Protein AF-A0A3C0UX55-F1 (afdb_monomer_lite)

pLDDT: mean 95.74, std 7.46, range [47.75, 98.69]

Foldseek 3Di:
DCPPVVVCVVVLVVQLLVLQQVAAADLGCQVVLVVVQVVLVVVVWDWDACPPRGDIDTDDDDPDDDDDDDDDAARHWDQAADDDPDPSHYPDWDDDPNDITGIGRPPSSSD

Secondary structure (DSSP, 8-state):
--TTTTTTHHHHHHHHHHHHHS--BTT--HHHHHHHHHHHHHTT-EEEEEETTTEEEEE---SS------------BBS----S--TT----EEEETTEEEE-B--SSTT-

Structure (mmCIF, N/CA/C/O backbone):
data_AF-A0A3C0UX55-F1
#
_entry.id   AF-A0A3C0UX55-F1
#
loop_
_atom_site.group_PDB
_atom_site.id
_atom_site.type_symbol
_atom_site.label_atom_id
_atom_site.label_alt_id
_atom_site.label_comp_id
_atom_site.label_asym_id
_atom_site.label_entity_id
_atom_site.label_seq_id
_atom_site.pdbx_PDB_ins_code
_atom_site.Cartn_x
_atom_site.Cartn_y
_atom_site.Cartn_z
_atom_site.occupancy
_atom_site.B_iso_or_equiv
_atom_site.auth_seq_id
_atom_site.auth_comp_id
_atom_site.auth_asym_id
_atom_site.auth_atom_id
_atom_site.pdbx_PDB_model_num
ATOM 1 N N . MET A 1 1 ? -8.642 0.537 -26.548 1.00 47.75 1 MET A N 1
ATOM 2 C CA . MET A 1 1 ? -7.738 1.104 -25.525 1.00 47.75 1 MET A CA 1
ATOM 3 C C . MET A 1 1 ? -7.746 0.155 -24.323 1.00 47.75 1 MET A C 1
ATOM 5 O O . MET A 1 1 ? -8.740 -0.532 -24.167 1.00 47.75 1 MET A O 1
ATOM 9 N N . ALA A 1 2 ? -6.630 0.030 -23.593 1.00 56.69 2 ALA A N 1
ATOM 10 C CA . ALA A 1 2 ? -6.432 -0.772 -22.364 1.00 56.69 2 ALA A CA 1
ATOM 11 C C . ALA A 1 2 ? -6.418 -2.330 -22.392 1.00 56.69 2 ALA A C 1
ATOM 13 O O . ALA A 1 2 ? -6.362 -2.926 -21.326 1.00 56.69 2 ALA A O 1
ATOM 14 N N . LYS A 1 3 ? -6.284 -3.015 -23.544 1.00 63.09 3 LYS A N 1
ATOM 15 C CA . LYS A 1 3 ? -6.291 -4.508 -23.645 1.00 63.09 3 LYS A CA 1
ATOM 16 C C . LYS A 1 3 ? -5.339 -5.296 -22.713 1.00 63.09 3 LYS A C 1
ATOM 18 O O . LYS A 1 3 ? -5.452 -6.516 -22.617 1.00 63.09 3 LYS A O 1
ATOM 23 N N . ASN A 1 4 ? -4.338 -4.650 -22.113 1.00 78.56 4 ASN A N 1
ATOM 24 C CA . ASN A 1 4 ? -3.416 -5.291 -21.170 1.00 78.56 4 ASN A CA 1
ATOM 25 C C . ASN A 1 4 ? -3.775 -5.037 -19.699 1.00 78.56 4 ASN A C 1
ATOM 27 O O . ASN A 1 4 ? -3.423 -5.870 -18.871 1.00 78.56 4 ASN A O 1
ATOM 31 N N . ALA A 1 5 ? -4.477 -3.945 -19.379 1.00 83.12 5 ALA A N 1
ATOM 32 C CA . ALA A 1 5 ? -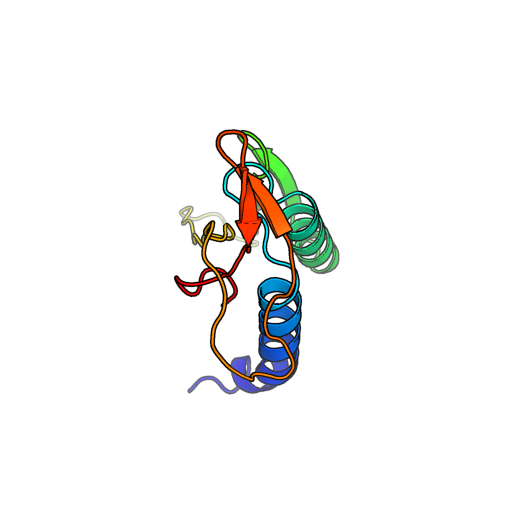4.944 -3.676 -18.019 1.00 83.12 5 ALA A CA 1
ATOM 33 C C . ALA A 1 5 ? -6.027 -4.689 -17.617 1.00 83.12 5 ALA A C 1
ATOM 35 O O . ALA A 1 5 ? -5.949 -5.282 -16.545 1.00 83.12 5 ALA A O 1
ATOM 36 N N . ASP A 1 6 ? -6.932 -5.009 -18.546 1.00 88.69 6 ASP A N 1
ATOM 37 C CA . ASP A 1 6 ? -7.994 -6.009 -18.362 1.00 88.69 6 ASP A CA 1
ATOM 38 C C . ASP A 1 6 ? -7.432 -7.387 -17.950 1.00 88.69 6 ASP A C 1
ATOM 40 O O . ASP A 1 6 ? -8.044 -8.137 -17.196 1.00 88.69 6 ASP A O 1
ATOM 44 N N . LYS A 1 7 ? -6.211 -7.723 -18.394 1.00 92.38 7 LYS A N 1
ATOM 45 C CA . LYS A 1 7 ? -5.557 -9.005 -18.070 1.00 92.38 7 LYS A CA 1
ATOM 46 C C . LYS A 1 7 ? -5.100 -9.105 -16.617 1.00 92.38 7 LYS A C 1
ATOM 48 O O . LYS A 1 7 ? -4.848 -10.211 -16.138 1.00 92.38 7 LYS A O 1
ATOM 53 N N . VAL A 1 8 ? -4.921 -7.972 -15.941 1.00 93.19 8 VAL A N 1
ATOM 54 C CA . VAL A 1 8 ? -4.465 -7.915 -14.546 1.00 93.19 8 VAL A CA 1
ATOM 55 C C . VAL A 1 8 ? -5.547 -7.425 -13.594 1.00 93.19 8 VAL A C 1
ATOM 57 O O . VAL A 1 8 ? -5.339 -7.508 -12.390 1.00 93.19 8 VAL A O 1
ATOM 60 N N . GLU A 1 9 ? -6.708 -7.005 -14.099 1.00 94.69 9 GLU A N 1
ATOM 61 C CA . GLU A 1 9 ? -7.822 -6.464 -13.313 1.00 94.69 9 GLU A CA 1
ATOM 62 C C . GLU A 1 9 ? -8.165 -7.336 -12.100 1.00 94.69 9 GLU A C 1
ATOM 64 O O . GLU A 1 9 ? -8.173 -6.855 -10.972 1.00 94.69 9 GLU A O 1
ATOM 69 N N . GLN A 1 10 ? -8.342 -8.646 -12.295 1.00 96.25 10 GLN A N 1
ATOM 70 C CA . GLN A 1 10 ? -8.673 -9.557 -11.193 1.00 96.25 10 GLN A CA 1
ATOM 71 C C . GLN A 1 10 ? -7.568 -9.641 -10.129 1.00 96.25 10 GLN A C 1
ATOM 73 O O . GLN A 1 10 ? -7.862 -9.798 -8.946 1.00 96.25 10 GLN A O 1
ATOM 78 N N . LYS A 1 11 ? -6.295 -9.500 -10.523 1.00 95.06 11 LYS A N 1
ATOM 79 C CA . LYS A 1 11 ? -5.175 -9.443 -9.571 1.00 95.06 11 LYS A CA 1
ATOM 80 C C . LYS A 1 11 ? -5.178 -8.124 -8.804 1.00 95.06 11 LYS A C 1
ATOM 82 O O . LYS A 1 11 ? -4.996 -8.148 -7.595 1.00 95.06 11 LYS A O 1
ATOM 87 N N . VAL A 1 12 ? -5.439 -7.012 -9.491 1.00 95.69 12 VAL A N 1
ATOM 88 C CA . VAL A 1 12 ? -5.551 -5.683 -8.873 1.00 95.69 12 VAL A CA 1
ATOM 89 C C . VAL A 1 12 ? -6.697 -5.653 -7.864 1.00 95.69 12 VAL A C 1
ATOM 91 O O . VAL A 1 12 ? -6.485 -5.237 -6.732 1.00 95.69 12 VAL A O 1
ATOM 94 N N . ILE A 1 13 ? -7.871 -6.189 -8.213 1.00 96.94 13 ILE A N 1
ATOM 95 C CA . ILE A 1 13 ? -9.009 -6.319 -7.289 1.00 96.94 13 ILE A CA 1
ATOM 96 C C . ILE A 1 13 ? -8.625 -7.163 -6.067 1.00 96.94 13 ILE A C 1
ATOM 98 O O . ILE A 1 13 ? -8.947 -6.794 -4.939 1.00 96.94 13 ILE A O 1
ATOM 102 N N . ALA A 1 14 ? -7.920 -8.280 -6.272 1.00 97.38 14 ALA A N 1
ATOM 103 C CA . ALA A 1 14 ? -7.477 -9.134 -5.175 1.00 97.38 14 ALA A CA 1
ATOM 104 C C . ALA A 1 14 ? -6.488 -8.419 -4.240 1.00 97.38 14 ALA A C 1
ATOM 106 O O . ALA A 1 14 ? -6.654 -8.497 -3.025 1.00 97.38 14 ALA A O 1
ATOM 107 N N . TRP A 1 15 ? -5.501 -7.695 -4.781 1.00 97.56 15 TRP A N 1
ATOM 108 C CA . TRP A 1 15 ? -4.576 -6.886 -3.978 1.00 97.56 15 TRP A CA 1
ATOM 109 C C . TRP A 1 15 ? -5.313 -5.794 -3.214 1.00 97.56 15 TRP A C 1
ATOM 111 O O . TRP A 1 15 ? -5.112 -5.651 -2.013 1.00 97.56 15 TRP A O 1
ATOM 121 N N . ARG A 1 16 ? -6.227 -5.092 -3.886 1.00 98.25 16 ARG A N 1
ATOM 122 C CA . ARG A 1 16 ? -7.034 -4.041 -3.278 1.00 98.25 16 ARG A CA 1
ATOM 123 C C . ARG A 1 16 ? -7.863 -4.570 -2.112 1.00 98.25 16 ARG A C 1
ATOM 125 O O . ARG A 1 16 ? -7.851 -3.975 -1.044 1.00 98.25 16 ARG A O 1
ATOM 132 N N . HIS A 1 17 ? -8.549 -5.705 -2.265 1.00 98.50 17 HIS A N 1
ATOM 133 C CA . HIS A 1 17 ? -9.312 -6.308 -1.163 1.00 98.50 17 HIS A CA 1
ATOM 134 C C . HIS A 1 17 ? -8.415 -6.783 -0.016 1.00 98.50 17 HIS A C 1
ATOM 136 O O . HIS A 1 17 ? -8.776 -6.606 1.144 1.00 98.50 17 HIS A O 1
ATOM 142 N N . ASP A 1 18 ? -7.250 -7.357 -0.321 1.00 98.50 18 ASP A N 1
ATOM 143 C CA . ASP A 1 18 ? -6.298 -7.796 0.699 1.00 98.50 18 ASP A CA 1
ATOM 144 C C . ASP A 1 18 ? -5.743 -6.623 1.524 1.00 98.50 18 ASP A C 1
ATOM 146 O O . ASP A 1 18 ? -5.668 -6.711 2.752 1.00 98.50 18 ASP A O 1
ATOM 150 N N . ILE A 1 19 ? -5.402 -5.511 0.870 1.00 98.62 19 ILE A N 1
ATOM 151 C CA . ILE A 1 19 ? -4.941 -4.286 1.534 1.00 98.62 19 ILE A CA 1
ATOM 152 C C . ILE A 1 19 ? -6.098 -3.649 2.321 1.00 98.62 19 ILE A C 1
ATOM 154 O O . ILE A 1 19 ? -5.932 -3.331 3.496 1.00 98.62 19 ILE A O 1
ATOM 158 N N . HIS A 1 20 ? -7.302 -3.570 1.741 1.00 98.69 20 HIS A N 1
ATOM 159 C CA . HIS A 1 20 ? -8.491 -3.031 2.412 1.00 98.69 20 HIS A CA 1
ATOM 160 C C . HIS A 1 20 ? -8.838 -3.765 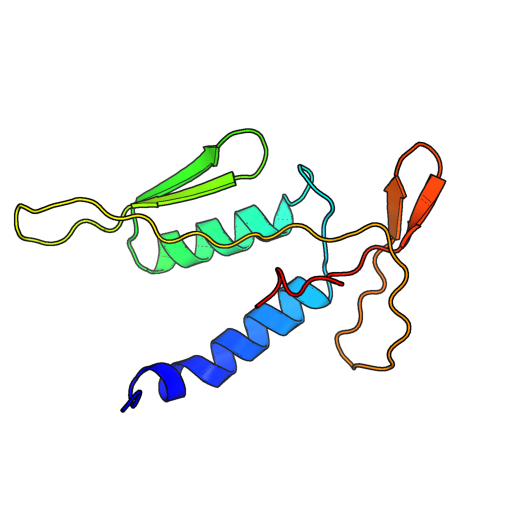3.710 1.00 98.69 20 HIS A C 1
ATOM 162 O O . HIS A 1 20 ? -9.160 -3.134 4.714 1.00 98.69 20 HIS A O 1
ATOM 168 N N . GLN A 1 21 ? -8.766 -5.098 3.687 1.00 98.31 21 GLN A N 1
ATOM 169 C CA . GLN A 1 21 ? -9.131 -5.950 4.817 1.00 98.31 21 GLN A CA 1
ATOM 170 C C . GLN A 1 21 ? -8.080 -5.932 5.939 1.00 98.31 21 GLN A C 1
ATOM 172 O O . GLN A 1 21 ? -8.396 -6.243 7.091 1.00 98.31 21 GLN A O 1
ATOM 177 N N . ASN A 1 22 ? -6.837 -5.564 5.618 1.00 98.50 22 ASN A N 1
ATOM 178 C CA . ASN A 1 22 ? -5.705 -5.547 6.543 1.00 98.50 22 ASN A CA 1
ATOM 179 C C . ASN A 1 22 ? -5.043 -4.155 6.593 1.00 98.50 22 ASN A C 1
ATOM 181 O O . ASN A 1 22 ? -3.847 -4.044 6.307 1.00 98.50 22 ASN A O 1
ATOM 185 N N . PRO A 1 23 ? -5.801 -3.099 6.937 1.00 98.62 23 PRO A N 1
ATOM 186 C CA . PRO A 1 23 ? -5.313 -1.734 6.861 1.00 98.62 23 PRO A CA 1
ATOM 187 C C . PRO A 1 23 ? -4.334 -1.422 7.997 1.00 98.62 23 PRO A C 1
ATOM 189 O O . PRO A 1 23 ? -4.471 -1.909 9.124 1.00 98.62 23 PRO A O 1
ATOM 192 N N . GLU A 1 24 ? -3.381 -0.537 7.723 1.00 98.56 24 GLU A N 1
ATOM 193 C CA . GLU A 1 24 ? -2.355 -0.111 8.674 1.00 98.56 24 GLU A CA 1
ATOM 194 C C . GLU A 1 24 ? -2.275 1.419 8.734 1.00 98.56 24 GLU A C 1
ATOM 196 O O . GLU A 1 24 ? -2.405 2.103 7.725 1.00 98.56 24 GLU A O 1
ATOM 201 N N . LEU A 1 25 ? -2.080 1.979 9.930 1.00 98.31 25 LEU A N 1
ATOM 202 C CA . LEU A 1 25 ? -1.986 3.433 10.104 1.00 98.31 25 LEU A CA 1
ATOM 203 C C . LEU A 1 25 ? -0.682 4.003 9.531 1.00 98.31 25 LEU A C 1
ATOM 205 O O . LEU A 1 25 ? 0.329 3.305 9.462 1.00 98.31 25 LEU A O 1
ATOM 209 N N . GLY A 1 26 ? -0.696 5.314 9.276 1.00 97.25 26 GLY A N 1
ATOM 210 C CA . GLY A 1 26 ? 0.473 6.111 8.902 1.00 97.25 26 GLY A CA 1
ATOM 211 C C . GLY A 1 26 ? 1.743 5.789 9.705 1.00 97.25 26 GLY A C 1
ATOM 212 O O . GLY A 1 26 ? 1.728 5.837 10.942 1.00 97.25 26 GLY A O 1
ATOM 213 N N . ASN A 1 27 ? 2.850 5.515 9.007 1.00 96.25 27 ASN A N 1
ATOM 214 C CA . ASN A 1 27 ? 4.153 5.082 9.545 1.00 96.25 27 ASN A CA 1
ATOM 215 C C . ASN A 1 27 ? 4.138 3.733 10.293 1.00 96.25 27 ASN A C 1
ATOM 217 O O . ASN A 1 27 ? 5.030 3.459 11.102 1.00 96.25 27 ASN A O 1
ATOM 221 N N . ARG A 1 28 ? 3.118 2.902 10.078 1.00 97.62 28 ARG A N 1
ATOM 222 C CA . ARG A 1 28 ? 2.956 1.570 10.687 1.00 97.62 28 ARG A CA 1
ATOM 223 C C . ARG A 1 28 ? 2.542 0.504 9.667 1.00 97.62 28 ARG A C 1
ATOM 225 O O . ARG A 1 28 ? 2.153 -0.586 10.064 1.00 97.62 28 ARG A O 1
ATOM 232 N N . GLU A 1 29 ? 2.651 0.814 8.380 1.00 98.00 29 GLU A N 1
ATOM 233 C CA . GLU A 1 29 ? 2.285 0.018 7.205 1.00 98.00 29 GLU A CA 1
ATOM 234 C C . GLU A 1 29 ? 3.316 -1.079 6.889 1.00 98.00 29 GLU A C 1
ATOM 236 O O . GLU A 1 29 ? 3.823 -1.183 5.773 1.00 98.00 29 GLU A O 1
ATOM 241 N N . VAL A 1 30 ? 3.706 -1.867 7.894 1.00 98.25 30 VAL A N 1
ATOM 242 C CA . VAL A 1 30 ? 4.794 -2.850 7.771 1.00 98.25 30 VAL A CA 1
ATOM 243 C C . VAL A 1 30 ? 4.410 -3.970 6.807 1.00 98.25 30 VAL A C 1
ATOM 245 O O . VAL A 1 30 ? 5.164 -4.269 5.880 1.00 98.25 30 VAL A O 1
ATOM 248 N N . ARG A 1 31 ? 3.223 -4.560 6.981 1.00 98.44 31 ARG A N 1
ATOM 249 C CA . ARG A 1 31 ? 2.726 -5.648 6.129 1.00 98.44 31 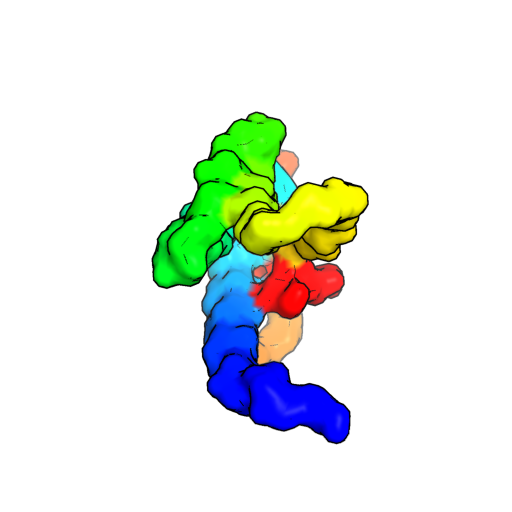ARG A CA 1
ATOM 250 C C . ARG A 1 31 ? 2.52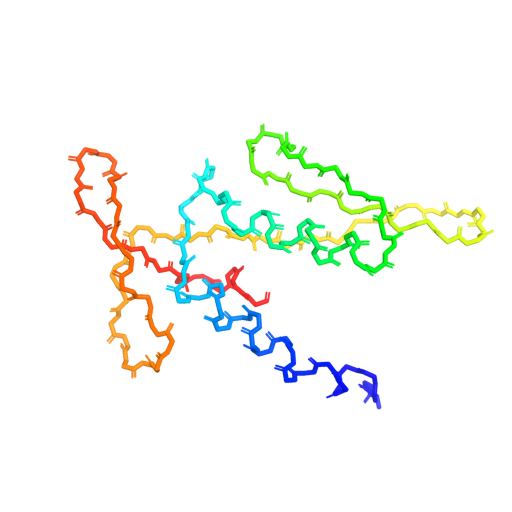3 -5.162 4.696 1.00 98.44 31 ARG A C 1
ATOM 252 O O . ARG A 1 31 ? 2.895 -5.854 3.748 1.00 98.44 31 ARG A O 1
ATOM 259 N N . THR A 1 32 ? 1.941 -3.979 4.539 1.00 98.50 32 THR A N 1
ATOM 260 C CA . THR A 1 32 ? 1.628 -3.387 3.235 1.00 98.50 32 THR A CA 1
ATOM 261 C C . THR A 1 32 ? 2.909 -3.037 2.480 1.00 98.50 32 THR A C 1
ATOM 263 O O . THR A 1 32 ? 3.060 -3.416 1.316 1.00 98.50 32 THR A O 1
ATOM 266 N N . ALA A 1 33 ? 3.892 -2.432 3.153 1.00 98.56 33 ALA A N 1
ATOM 267 C CA . ALA A 1 33 ? 5.205 -2.163 2.575 1.00 98.56 33 ALA A CA 1
ATOM 268 C C . ALA A 1 33 ? 5.928 -3.448 2.140 1.00 98.56 33 ALA A C 1
ATOM 270 O O . ALA A 1 33 ? 6.496 -3.499 1.047 1.00 98.56 33 ALA A O 1
ATOM 271 N N . GLU A 1 34 ? 5.892 -4.505 2.958 1.00 98.50 34 GLU A N 1
ATOM 272 C CA . GLU A 1 34 ? 6.483 -5.804 2.614 1.00 98.50 34 GLU A CA 1
ATOM 273 C C . GLU A 1 34 ? 5.806 -6.449 1.399 1.00 98.50 34 GLU A C 1
ATOM 275 O O . GLU A 1 34 ? 6.495 -6.950 0.504 1.00 98.50 34 GLU A O 1
ATOM 280 N N . LEU A 1 35 ? 4.471 -6.402 1.329 1.00 98.31 35 LEU A N 1
ATOM 281 C CA . LEU A 1 35 ? 3.700 -6.919 0.198 1.00 98.31 35 LEU A CA 1
ATOM 282 C C . LEU A 1 35 ? 4.081 -6.206 -1.106 1.00 98.31 35 LEU A C 1
ATOM 284 O O . LEU A 1 35 ? 4.385 -6.870 -2.103 1.00 98.31 35 LEU A O 1
ATOM 288 N N . ILE A 1 36 ? 4.127 -4.870 -1.086 1.00 98.25 36 ILE A N 1
ATOM 289 C CA . ILE A 1 36 ? 4.502 -4.046 -2.244 1.00 98.25 36 ILE A CA 1
ATOM 290 C C . ILE A 1 36 ? 5.945 -4.341 -2.660 1.00 98.25 36 ILE A C 1
ATOM 292 O O . ILE A 1 36 ? 6.209 -4.616 -3.833 1.00 98.25 36 ILE A O 1
ATOM 296 N N . ALA A 1 37 ? 6.884 -4.337 -1.709 1.00 98.56 37 ALA A N 1
ATOM 297 C CA . ALA A 1 37 ? 8.295 -4.579 -1.987 1.00 98.56 37 ALA A CA 1
ATOM 298 C C . ALA A 1 37 ? 8.524 -5.959 -2.613 1.00 98.56 37 ALA A C 1
ATOM 300 O O . ALA A 1 37 ? 9.198 -6.068 -3.640 1.00 98.56 37 ALA A O 1
ATOM 301 N N . LYS A 1 38 ? 7.908 -7.003 -2.046 1.00 98.44 38 LYS A N 1
ATOM 302 C CA . LYS A 1 38 ? 7.992 -8.371 -2.565 1.00 98.44 38 LYS A CA 1
ATOM 303 C C . LYS A 1 38 ? 7.409 -8.476 -3.972 1.00 98.44 38 LYS A C 1
ATOM 305 O O . LYS A 1 38 ? 7.992 -9.145 -4.826 1.00 98.44 38 LYS A O 1
ATOM 310 N N . HIS A 1 39 ? 6.275 -7.822 -4.230 1.00 97.56 39 HIS A N 1
ATOM 311 C CA . HIS A 1 39 ? 5.674 -7.847 -5.558 1.00 97.56 39 HIS A CA 1
ATOM 312 C C . HIS A 1 39 ? 6.568 -7.154 -6.594 1.00 97.56 39 HIS A C 1
ATOM 314 O O . HIS A 1 39 ? 6.874 -7.758 -7.621 1.00 97.56 39 HIS A O 1
ATOM 320 N N . LEU A 1 40 ? 7.069 -5.950 -6.307 1.00 98.25 40 LEU A N 1
ATOM 321 C CA . LEU A 1 40 ? 7.982 -5.232 -7.203 1.00 98.25 40 LEU A CA 1
ATOM 322 C C . LEU A 1 40 ? 9.267 -6.034 -7.477 1.00 98.25 40 LEU A C 1
ATOM 324 O O . LEU A 1 40 ? 9.664 -6.180 -8.633 1.00 98.25 40 LEU A O 1
ATOM 328 N N . GLN A 1 41 ? 9.868 -6.636 -6.447 1.00 98.38 41 GLN A N 1
ATOM 329 C CA . GLN A 1 41 ? 11.031 -7.520 -6.607 1.00 98.38 41 GLN A CA 1
ATOM 330 C C . GLN A 1 41 ? 10.725 -8.723 -7.508 1.00 98.38 41 GLN A C 1
ATOM 332 O O . GLN A 1 41 ? 11.551 -9.088 -8.343 1.00 98.38 41 GLN A O 1
ATOM 337 N N . SER A 1 42 ? 9.529 -9.316 -7.400 1.00 97.75 42 SER A N 1
ATOM 338 C CA . SER A 1 42 ? 9.114 -10.439 -8.257 1.00 97.75 42 SER A CA 1
ATOM 339 C C . SER A 1 42 ? 9.004 -10.074 -9.743 1.00 97.75 42 SER A C 1
ATOM 341 O O . SER A 1 42 ? 9.072 -10.954 -10.597 1.00 97.75 42 SER A O 1
ATOM 343 N N . LEU A 1 43 ? 8.875 -8.781 -10.054 1.00 96.44 43 LEU A N 1
ATOM 344 C CA . LEU A 1 43 ? 8.875 -8.247 -11.416 1.00 96.44 43 LEU A CA 1
ATOM 345 C C . LEU A 1 43 ? 10.289 -7.901 -11.919 1.00 96.44 43 LEU A C 1
ATOM 347 O O . LEU A 1 43 ? 10.428 -7.409 -13.036 1.00 96.44 43 LEU A O 1
ATOM 351 N N . GLY A 1 44 ? 11.332 -8.134 -11.113 1.00 97.25 44 GLY A N 1
ATOM 352 C CA . GLY A 1 44 ? 12.718 -7.789 -11.442 1.00 97.25 44 GLY A CA 1
ATOM 353 C C . GLY A 1 44 ? 13.059 -6.307 -11.253 1.00 97.25 44 GLY A C 1
ATOM 354 O O . GLY A 1 44 ? 14.062 -5.842 -11.787 1.00 97.25 44 GLY A O 1
ATOM 355 N N . ILE A 1 45 ? 12.233 -5.556 -10.518 1.00 98.19 45 ILE A N 1
ATOM 356 C CA . ILE A 1 45 ? 12.456 -4.132 -10.237 1.00 98.19 45 ILE A CA 1
ATOM 357 C C . ILE A 1 45 ? 13.456 -3.986 -9.079 1.00 98.19 45 ILE A C 1
ATOM 359 O O . ILE A 1 45 ? 13.380 -4.717 -8.090 1.00 98.19 45 ILE A O 1
ATOM 363 N N . GLU A 1 46 ? 14.378 -3.021 -9.172 1.00 98.06 46 GLU A N 1
ATOM 364 C CA . GLU A 1 46 ? 15.224 -2.633 -8.037 1.00 98.06 46 GLU A CA 1
ATOM 365 C C . GLU A 1 46 ? 14.354 -1.940 -6.982 1.00 98.06 46 GLU A C 1
ATOM 367 O O . GLU A 1 46 ? 13.687 -0.948 -7.277 1.00 98.06 46 GLU A O 1
ATOM 372 N N . VAL A 1 47 ? 14.356 -2.443 -5.746 1.00 98.62 47 VAL A N 1
ATOM 373 C CA . VAL A 1 47 ? 13.492 -1.932 -4.674 1.00 98.62 47 VAL A CA 1
ATOM 374 C C . VAL A 1 47 ? 14.315 -1.444 -3.492 1.00 98.62 47 VAL A C 1
ATOM 376 O O . VAL A 1 47 ? 15.157 -2.169 -2.962 1.00 98.62 47 VAL A O 1
ATOM 379 N N . LYS A 1 48 ? 14.003 -0.233 -3.028 1.00 98.50 48 LYS A N 1
ATOM 380 C CA . LYS A 1 48 ? 14.477 0.330 -1.762 1.00 98.50 48 LYS A CA 1
ATOM 381 C C . LYS A 1 48 ? 13.321 0.367 -0.770 1.00 98.50 48 LYS A C 1
ATOM 383 O O . LYS A 1 48 ? 12.295 0.989 -1.031 1.00 98.50 48 LYS A O 1
ATOM 388 N N . THR A 1 49 ? 13.492 -0.298 0.365 1.00 98.31 49 THR A N 1
ATOM 389 C CA . THR A 1 49 ? 12.526 -0.327 1.475 1.00 98.31 49 THR A CA 1
ATOM 390 C C . THR A 1 49 ? 12.981 0.577 2.614 1.00 98.31 49 THR A C 1
ATOM 392 O O . THR A 1 49 ? 14.158 0.937 2.672 1.00 98.31 49 THR A O 1
ATOM 395 N N . LYS A 1 50 ? 12.091 0.851 3.575 1.00 97.25 50 LYS A N 1
ATOM 396 C CA . LYS A 1 50 ? 12.387 1.675 4.762 1.00 97.25 50 LYS A CA 1
ATOM 397 C C . LYS A 1 50 ? 12.821 3.098 4.391 1.00 97.25 50 LYS A C 1
ATOM 399 O O . LYS A 1 50 ? 13.669 3.697 5.048 1.00 97.25 50 LYS A O 1
ATOM 404 N N . VAL A 1 51 ? 12.255 3.641 3.314 1.00 97.50 51 VAL A N 1
ATOM 405 C CA . VAL A 1 51 ? 12.419 5.057 2.976 1.00 97.50 51 VAL A CA 1
ATOM 406 C C . VAL A 1 51 ? 11.528 5.859 3.924 1.00 97.50 51 VAL A C 1
ATOM 408 O O . VAL A 1 51 ? 10.309 5.701 3.922 1.00 97.50 51 VAL A O 1
ATOM 411 N N . GLY A 1 52 ? 12.138 6.676 4.783 1.00 95.00 52 GLY A N 1
ATOM 412 C CA . GLY A 1 52 ? 11.444 7.235 5.944 1.00 95.00 52 GLY A CA 1
ATOM 413 C C . GLY A 1 52 ? 11.250 6.156 7.009 1.00 95.00 52 GLY A C 1
ATOM 414 O O . GLY A 1 52 ? 12.205 5.807 7.697 1.00 95.00 52 GLY A O 1
ATOM 415 N N . VAL A 1 53 ? 10.032 5.620 7.132 1.00 96.50 53 VAL A N 1
ATOM 416 C CA . VAL A 1 53 ? 9.711 4.525 8.069 1.00 96.50 53 VAL A CA 1
ATOM 417 C C . VAL A 1 53 ? 9.340 3.259 7.298 1.00 96.50 53 VAL A C 1
ATOM 419 O O . VAL A 1 53 ? 10.059 2.263 7.345 1.00 96.50 53 VAL A O 1
ATOM 422 N N . THR A 1 54 ? 8.259 3.322 6.526 1.00 98.25 54 THR A N 1
ATOM 423 C CA . THR A 1 54 ? 7.668 2.186 5.799 1.00 98.25 54 THR A CA 1
ATOM 424 C C . THR A 1 54 ? 7.708 2.361 4.282 1.00 98.25 54 THR A C 1
ATOM 426 O O . THR A 1 54 ? 7.397 1.425 3.556 1.00 98.25 54 THR A O 1
ATOM 429 N N . GLY A 1 55 ? 8.140 3.519 3.773 1.00 98.31 55 GLY A N 1
ATOM 430 C CA . GLY A 1 55 ? 8.110 3.828 2.345 1.00 98.31 55 GLY A CA 1
ATOM 431 C C . GLY A 1 55 ? 8.895 2.838 1.478 1.00 98.31 55 GLY A C 1
ATOM 432 O O . GLY A 1 55 ? 9.980 2.368 1.849 1.00 98.31 55 GLY A O 1
ATOM 433 N N . VAL A 1 56 ? 8.346 2.567 0.291 1.00 98.62 56 VAL A N 1
ATOM 434 C CA . VAL A 1 56 ? 8.922 1.693 -0.737 1.00 98.62 56 VAL A CA 1
ATOM 435 C C . VAL A 1 56 ? 9.137 2.493 -2.018 1.00 98.62 56 VAL A C 1
ATOM 437 O O . VAL A 1 56 ? 8.231 3.169 -2.497 1.00 98.62 56 VAL A O 1
ATOM 440 N N . VAL A 1 57 ? 10.337 2.404 -2.591 1.00 98.62 57 VAL A N 1
ATOM 441 C CA . VAL A 1 57 ? 10.679 3.020 -3.879 1.00 98.62 57 VAL A CA 1
ATOM 442 C C . VAL A 1 57 ? 11.148 1.932 -4.838 1.00 98.62 57 VAL A C 1
ATOM 444 O O . VAL A 1 57 ? 12.165 1.286 -4.589 1.00 98.62 57 VAL A O 1
ATOM 447 N N . GLY A 1 58 ? 10.410 1.739 -5.932 1.00 98.38 58 GLY A N 1
ATOM 448 C CA . GLY A 1 58 ? 10.804 0.885 -7.053 1.00 98.38 58 GLY A CA 1
ATOM 449 C C . GLY A 1 58 ? 11.467 1.698 -8.165 1.00 98.38 58 GLY A C 1
ATOM 450 O O . GLY A 1 58 ? 10.947 2.737 -8.566 1.00 98.38 58 GLY A O 1
ATOM 451 N N . ILE A 1 59 ? 12.604 1.228 -8.674 1.00 98.00 59 ILE A N 1
ATOM 452 C CA . ILE A 1 59 ? 13.351 1.864 -9.762 1.00 98.00 59 ILE A CA 1
ATOM 453 C C . ILE A 1 59 ? 13.287 0.951 -10.986 1.00 98.00 59 ILE A C 1
ATOM 455 O O . ILE A 1 59 ? 13.922 -0.102 -11.036 1.00 98.00 59 ILE A O 1
ATOM 459 N N . LEU A 1 60 ? 12.515 1.370 -11.990 1.00 96.88 60 LEU A N 1
ATOM 460 C CA . LEU A 1 60 ? 12.446 0.711 -13.291 1.00 96.88 60 LEU A CA 1
ATOM 461 C C . LEU A 1 60 ? 13.315 1.479 -14.291 1.00 96.88 60 LEU A C 1
ATOM 463 O O . LEU A 1 60 ? 12.974 2.590 -14.698 1.00 96.88 60 LEU A O 1
ATOM 467 N N . LYS A 1 61 ? 14.444 0.888 -14.687 1.00 95.38 61 LYS A N 1
ATOM 468 C CA . LYS A 1 61 ? 15.365 1.478 -15.663 1.00 95.38 61 LYS A CA 1
ATOM 469 C C . LYS A 1 61 ? 15.104 0.894 -17.049 1.00 95.38 61 LYS A C 1
ATOM 471 O O . LYS A 1 61 ? 15.173 -0.316 -17.226 1.00 95.38 61 LYS A O 1
ATOM 476 N N . GLY A 1 62 ? 14.810 1.757 -18.019 1.00 94.12 62 GLY A N 1
ATOM 477 C CA . GLY A 1 62 ? 14.722 1.363 -19.426 1.00 94.12 62 GLY A CA 1
ATOM 478 C C . GLY A 1 62 ? 16.099 1.223 -20.084 1.00 94.12 62 GLY A C 1
ATOM 479 O O . GLY A 1 62 ? 17.108 1.692 -19.558 1.00 94.12 62 GLY A O 1
ATOM 480 N N . ASP A 1 63 ? 16.127 0.638 -21.281 1.00 95.69 63 ASP A N 1
ATOM 481 C CA . ASP A 1 63 ? 17.375 0.324 -22.001 1.00 95.69 63 ASP A CA 1
ATOM 482 C C . ASP A 1 63 ? 18.063 1.542 -22.637 1.00 95.69 63 ASP A C 1
ATOM 484 O O . ASP A 1 63 ? 19.193 1.455 -23.118 1.00 95.69 63 ASP A O 1
ATOM 488 N N . LYS A 1 64 ? 17.378 2.689 -22.686 1.00 96.69 64 LYS A N 1
ATOM 489 C CA . LYS A 1 64 ? 17.867 3.914 -23.326 1.00 96.69 64 LYS A CA 1
ATOM 490 C C . LYS A 1 64 ? 18.044 5.020 -22.297 1.00 96.69 64 LYS A C 1
ATOM 492 O O . LYS A 1 64 ? 17.241 5.157 -21.377 1.00 96.69 64 LYS A O 1
ATOM 497 N N . ALA A 1 65 ? 19.071 5.843 -22.496 1.00 96.31 65 ALA A N 1
ATOM 498 C CA . ALA A 1 65 ? 19.226 7.077 -21.738 1.00 96.31 65 ALA A CA 1
ATOM 499 C C . ALA A 1 65 ? 18.029 8.011 -21.990 1.00 96.31 65 ALA A C 1
ATOM 501 O O . ALA A 1 65 ? 17.520 8.093 -23.110 1.00 96.31 65 ALA A O 1
ATOM 502 N N . GLY A 1 66 ? 17.587 8.714 -20.951 1.00 95.94 66 GLY A N 1
ATOM 503 C CA . GLY A 1 66 ? 16.415 9.575 -21.026 1.00 95.94 66 GLY A CA 1
ATOM 504 C C . GLY A 1 66 ? 16.074 10.231 -19.688 1.00 95.94 66 GLY A C 1
ATOM 505 O O . GLY A 1 66 ? 16.789 10.031 -18.702 1.00 95.94 66 GLY A O 1
ATOM 506 N N . PRO A 1 67 ? 15.000 11.036 -19.657 1.00 96.88 67 PRO A N 1
ATOM 507 C CA . PRO A 1 67 ? 14.537 11.699 -18.445 1.00 96.88 67 PRO A CA 1
ATOM 508 C C . PRO A 1 67 ? 14.001 10.699 -17.410 1.00 96.88 67 PRO A C 1
ATOM 510 O O . PRO A 1 67 ? 13.585 9.591 -17.747 1.00 96.88 67 PRO A O 1
ATOM 513 N N . VAL A 1 68 ? 13.972 11.126 -16.147 1.00 97.31 68 VAL A N 1
ATOM 514 C CA . VAL A 1 68 ? 13.404 10.368 -15.022 1.00 97.31 68 VAL A CA 1
ATOM 515 C C . VAL A 1 68 ? 12.063 10.986 -14.629 1.00 97.31 68 VAL A C 1
ATOM 517 O O . VAL A 1 68 ? 11.966 12.203 -14.481 1.00 97.31 68 VAL A O 1
ATOM 520 N N . ILE A 1 69 ? 11.043 10.147 -14.440 1.00 97.75 69 ILE A N 1
ATOM 521 C CA . ILE A 1 69 ? 9.728 10.533 -13.909 1.00 97.75 69 ILE A CA 1
ATOM 522 C C . ILE A 1 69 ? 9.392 9.686 -12.678 1.00 97.75 69 ILE A C 1
ATOM 524 O O . ILE A 1 69 ? 9.929 8.590 -12.519 1.00 97.75 69 ILE A O 1
ATOM 528 N N . ALA A 1 70 ? 8.490 10.179 -11.829 1.00 97.69 70 ALA A N 1
ATOM 529 C CA . ALA A 1 70 ? 7.997 9.454 -10.663 1.00 97.69 70 ALA A CA 1
ATOM 530 C C . ALA A 1 70 ? 6.479 9.265 -10.743 1.00 97.69 70 ALA A C 1
ATOM 532 O O . ALA A 1 70 ? 5.748 10.192 -11.090 1.00 97.69 70 ALA A O 1
ATOM 533 N N . LEU A 1 71 ? 6.024 8.064 -10.388 1.00 97.75 71 LEU A N 1
ATOM 534 C CA . LEU A 1 71 ? 4.625 7.752 -10.110 1.00 97.75 71 LEU A CA 1
ATOM 535 C C . LEU A 1 71 ? 4.499 7.518 -8.606 1.00 97.75 71 LEU A C 1
ATOM 537 O O . LEU A 1 71 ? 5.376 6.892 -8.009 1.00 97.75 71 LEU A O 1
ATOM 541 N N . ARG A 1 72 ? 3.437 8.042 -7.994 1.00 98.06 72 ARG A N 1
ATOM 542 C CA . ARG A 1 72 ? 3.254 8.030 -6.541 1.00 98.06 72 ARG A CA 1
ATOM 543 C C . ARG A 1 72 ? 1.867 7.510 -6.196 1.00 98.06 72 ARG A C 1
ATOM 545 O O . ARG A 1 72 ? 0.890 7.960 -6.785 1.00 98.06 72 ARG A O 1
ATOM 552 N N . ALA A 1 73 ? 1.826 6.602 -5.230 1.00 97.81 73 ALA A N 1
ATOM 553 C CA . ALA A 1 73 ? 0.624 6.104 -4.583 1.00 97.81 73 ALA A CA 1
ATOM 554 C C . ALA A 1 73 ? 0.854 6.083 -3.066 1.00 97.81 73 ALA A C 1
ATOM 556 O O . ALA A 1 73 ? 1.991 5.953 -2.601 1.00 97.81 73 ALA A O 1
ATOM 557 N N . ASP A 1 74 ? -0.226 6.250 -2.324 1.00 97.81 74 ASP A N 1
ATOM 558 C CA . ASP A 1 74 ? -0.278 6.317 -0.867 1.00 97.81 74 ASP A CA 1
ATOM 559 C C . ASP A 1 74 ? -0.780 4.952 -0.393 1.00 97.81 74 ASP A C 1
ATOM 561 O O . ASP A 1 74 ? -1.493 4.292 -1.141 1.00 97.81 74 ASP A O 1
ATOM 565 N N . MET A 1 75 ? -0.407 4.506 0.807 1.00 97.56 75 MET A N 1
ATOM 566 C CA . MET A 1 75 ? -0.752 3.152 1.277 1.00 97.56 75 MET A CA 1
ATOM 567 C C . MET A 1 75 ? -1.242 3.103 2.726 1.00 97.56 75 MET A C 1
ATOM 569 O O . MET A 1 75 ? -1.464 2.022 3.259 1.00 97.56 75 MET A O 1
ATOM 573 N N . ASP A 1 76 ? -1.379 4.251 3.387 1.00 98.12 76 ASP A N 1
ATOM 574 C CA . ASP A 1 76 ? -1.811 4.334 4.777 1.00 98.12 76 ASP A CA 1
ATOM 575 C C . ASP A 1 76 ? -3.338 4.344 4.912 1.00 98.12 76 ASP A C 1
ATOM 577 O O . ASP A 1 76 ? -4.086 4.779 4.033 1.00 98.12 76 ASP A O 1
ATOM 581 N N . ALA A 1 77 ? -3.805 3.858 6.054 1.00 98.56 77 ALA A N 1
ATOM 582 C CA . ALA A 1 77 ? -5.199 3.866 6.457 1.00 98.56 77 ALA A CA 1
ATOM 583 C C . ALA A 1 77 ? -5.462 4.872 7.587 1.00 98.56 77 ALA A C 1
ATOM 585 O O . ALA A 1 77 ? -4.554 5.484 8.153 1.00 98.56 77 ALA A O 1
ATOM 586 N N . LEU A 1 78 ? -6.738 5.017 7.953 1.00 98.38 78 LEU A N 1
ATOM 587 C CA . LEU A 1 78 ? -7.199 5.983 8.948 1.00 98.38 78 LEU A CA 1
ATOM 588 C C . LEU A 1 78 ? -7.776 5.305 10.202 1.00 98.38 78 LEU A C 1
ATOM 590 O O . LEU A 1 78 ? -8.314 4.198 10.112 1.00 98.38 78 LEU A O 1
ATOM 594 N N . PRO A 1 79 ? -7.712 5.971 11.375 1.00 97.94 79 PRO A N 1
ATOM 595 C CA . PRO A 1 79 ? -8.248 5.470 12.642 1.00 97.94 79 PRO A CA 1
ATOM 596 C C . PRO A 1 79 ? -9.777 5.653 12.708 1.00 97.94 79 PRO A C 1
ATOM 598 O O . PRO A 1 79 ? -10.299 6.428 13.512 1.00 97.94 79 PRO A O 1
ATOM 601 N N . VAL A 1 80 ? -10.494 4.981 11.809 1.00 97.56 80 VAL A N 1
ATOM 602 C CA . VAL A 1 80 ? -11.948 5.074 11.630 1.00 97.56 80 VAL A CA 1
ATOM 603 C C . VAL A 1 80 ? -12.549 3.670 11.586 1.00 97.56 80 VAL A C 1
ATOM 605 O O . VAL A 1 80 ? -11.955 2.736 11.054 1.00 97.56 80 VAL A O 1
ATOM 608 N N . GLU A 1 81 ? -13.740 3.520 12.162 1.00 97.88 81 GLU A N 1
ATOM 609 C CA . GLU A 1 81 ? -14.522 2.288 12.070 1.00 97.88 81 GLU A CA 1
ATOM 610 C C . GLU A 1 81 ? -15.181 2.157 10.695 1.00 97.88 81 GLU A C 1
ATOM 612 O O . GLU A 1 81 ? -15.908 3.049 10.249 1.00 97.88 81 GLU A O 1
ATOM 617 N N . GLU A 1 82 ? -14.963 1.015 10.052 1.00 97.88 82 GLU A N 1
ATOM 618 C CA . GLU A 1 82 ? -15.662 0.655 8.830 1.00 97.88 82 GLU A CA 1
ATOM 619 C C . GLU A 1 82 ? -17.102 0.232 9.130 1.00 97.88 82 GLU A C 1
ATOM 621 O O . GLU A 1 82 ? -17.351 -0.646 9.951 1.00 97.88 82 GLU A O 1
ATOM 626 N N . LYS A 1 83 ? -18.067 0.874 8.460 1.00 96.62 83 LYS A N 1
ATOM 627 C CA . LYS A 1 83 ? -19.508 0.661 8.696 1.00 96.62 83 LYS A CA 1
ATOM 628 C C . LYS A 1 83 ? -20.230 -0.067 7.567 1.00 96.62 83 LYS A C 1
ATOM 630 O O . LYS A 1 83 ? -21.447 -0.227 7.624 1.00 96.62 83 LYS A O 1
ATOM 635 N N . ASN A 1 84 ? -19.517 -0.443 6.510 1.00 94.19 84 ASN A N 1
ATOM 636 C CA . ASN A 1 84 ? -20.116 -1.180 5.405 1.00 94.19 84 ASN A CA 1
ATOM 637 C C . ASN A 1 84 ? -20.146 -2.692 5.718 1.00 94.19 84 ASN A C 1
ATOM 639 O O . ASN A 1 84 ? -19.519 -3.165 6.662 1.00 94.19 84 ASN A O 1
ATOM 643 N N . GLY A 1 85 ? -20.914 -3.445 4.931 1.00 94.81 85 GLY A N 1
ATOM 644 C CA . GLY A 1 85 ? -21.031 -4.901 5.054 1.00 94.81 85 GLY A CA 1
ATOM 645 C C . GLY A 1 85 ? -20.238 -5.666 3.997 1.00 94.81 85 GLY A C 1
ATOM 646 O O . GLY A 1 85 ? -20.668 -6.748 3.597 1.00 94.81 85 GLY A O 1
ATOM 647 N N . LEU A 1 86 ? -19.155 -5.091 3.462 1.00 97.56 86 LEU A N 1
ATOM 648 C CA . LEU A 1 86 ? -18.398 -5.727 2.386 1.00 97.56 86 LEU A CA 1
ATOM 649 C C . LEU A 1 86 ? -17.690 -6.994 2.903 1.00 97.56 86 LEU A C 1
ATOM 651 O O . LEU A 1 86 ? -17.216 -7.011 4.040 1.00 97.56 86 LEU A O 1
ATOM 655 N N . PRO A 1 87 ? -17.554 -8.057 2.085 1.00 97.81 87 PRO A N 1
ATOM 656 C CA . PRO A 1 87 ? -16.887 -9.293 2.513 1.00 97.81 87 PRO A CA 1
ATOM 657 C C . PRO A 1 87 ? -15.429 -9.102 2.955 1.00 97.81 87 PR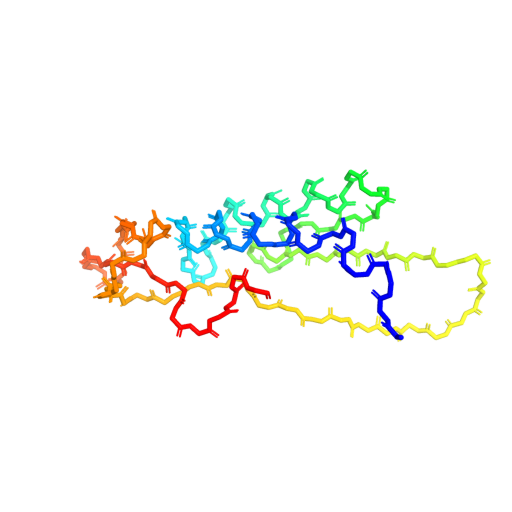O A C 1
ATOM 659 O O . PRO A 1 87 ? -14.917 -9.901 3.733 1.00 97.81 87 PRO A O 1
ATOM 662 N N . PHE A 1 88 ? -14.785 -8.047 2.455 1.00 97.75 88 PHE A N 1
ATOM 663 C CA . PHE A 1 88 ? -13.401 -7.660 2.730 1.00 97.75 88 PHE A CA 1
ATOM 664 C C . PHE A 1 88 ? -13.301 -6.430 3.649 1.00 97.75 88 PHE A C 1
ATOM 666 O O . PHE A 1 88 ? -12.242 -5.814 3.725 1.00 97.75 88 PHE A O 1
ATOM 673 N N . ALA A 1 89 ? -14.391 -6.050 4.326 1.00 98.31 89 ALA A N 1
ATOM 674 C CA . ALA A 1 89 ? -14.365 -4.964 5.298 1.00 98.31 89 ALA A CA 1
ATOM 675 C C . ALA A 1 89 ? -13.337 -5.253 6.401 1.00 98.31 89 ALA A C 1
ATOM 677 O O . ALA A 1 89 ? -13.238 -6.377 6.914 1.00 98.31 89 ALA A O 1
ATOM 678 N N . SER A 1 90 ? -12.586 -4.226 6.781 1.00 98.38 90 SER A N 1
ATOM 679 C CA . SER A 1 90 ? -11.634 -4.275 7.874 1.00 98.38 90 SER A CA 1
ATOM 680 C C . SER A 1 90 ? -12.323 -4.599 9.194 1.00 98.38 90 SER A C 1
ATOM 682 O O . SER A 1 90 ? -13.379 -4.077 9.553 1.00 98.38 90 SER A O 1
ATOM 684 N N . LYS A 1 91 ? -11.652 -5.452 9.966 1.00 97.81 91 LYS A N 1
ATOM 685 C CA . LYS A 1 91 ? -11.962 -5.728 11.376 1.00 97.81 91 LYS A CA 1
ATOM 686 C C . LYS A 1 91 ? -10.771 -5.404 12.278 1.00 97.81 91 LYS A C 1
ATOM 688 O O . LYS A 1 91 ? -10.758 -5.784 13.448 1.00 97.81 91 LYS A O 1
ATOM 693 N N . VAL A 1 92 ? -9.751 -4.748 11.722 1.00 98.31 92 VAL A N 1
ATOM 694 C CA . VAL A 1 92 ? -8.502 -4.448 12.416 1.00 98.31 92 VAL A CA 1
ATOM 695 C C . VAL A 1 92 ? -8.742 -3.363 13.457 1.00 98.31 92 VAL A C 1
ATOM 697 O O . VAL A 1 92 ? -9.385 -2.343 13.199 1.00 98.31 92 VAL A O 1
ATOM 700 N N . LYS A 1 93 ? -8.173 -3.582 14.640 1.00 98.12 93 LYS A N 1
ATOM 701 C CA . LYS A 1 93 ? -8.070 -2.594 15.708 1.00 98.12 93 LYS A CA 1
ATOM 702 C C . LYS A 1 93 ? -6.616 -2.429 16.118 1.00 98.12 93 LYS A C 1
ATOM 704 O O . LYS A 1 93 ? -5.840 -3.381 16.086 1.00 98.12 93 LYS A O 1
ATOM 709 N N . THR A 1 94 ? -6.252 -1.222 16.526 1.00 97.38 94 THR A N 1
ATOM 710 C CA . THR A 1 94 ? -4.909 -0.895 17.009 1.00 97.38 94 THR A CA 1
ATOM 711 C C . THR A 1 94 ? -4.962 0.194 18.077 1.00 97.38 94 THR A C 1
ATOM 713 O O . THR A 1 94 ? -6.015 0.766 18.349 1.00 97.38 94 THR A O 1
ATOM 716 N N . MET A 1 95 ? -3.819 0.507 18.683 1.00 97.19 95 MET A N 1
ATOM 717 C CA . MET A 1 95 ? -3.691 1.627 19.612 1.00 97.19 95 MET A CA 1
ATOM 718 C C . MET A 1 95 ? -3.315 2.907 18.866 1.00 97.19 95 MET A C 1
ATOM 720 O O . MET A 1 95 ? -2.243 3.002 18.262 1.00 97.19 95 MET A O 1
ATOM 724 N N . TYR A 1 96 ? -4.158 3.929 18.964 1.00 96.44 96 TYR A N 1
ATOM 725 C CA . TYR A 1 96 ? -3.897 5.262 18.428 1.00 96.44 96 TYR A CA 1
ATOM 726 C C . TYR A 1 96 ? -4.202 6.310 19.499 1.00 96.44 96 TYR A C 1
ATOM 728 O O . TYR A 1 96 ? -5.253 6.266 20.131 1.00 96.44 96 TYR A O 1
ATOM 736 N N . ASN A 1 97 ? -3.249 7.209 19.767 1.00 95.19 97 ASN A N 1
ATOM 737 C CA . ASN A 1 97 ? -3.342 8.227 20.825 1.00 95.19 97 ASN A CA 1
ATOM 738 C C . ASN A 1 97 ? -3.808 7.680 22.192 1.00 95.19 97 ASN A C 1
ATOM 740 O O . ASN A 1 97 ? -4.633 8.285 22.870 1.00 95.19 97 ASN A O 1
ATOM 744 N N . GLY A 1 98 ? -3.295 6.509 22.587 1.00 96.31 98 GLY A N 1
ATOM 745 C CA . GLY A 1 98 ? -3.620 5.881 23.873 1.00 96.31 98 GLY A CA 1
ATOM 746 C C . GLY A 1 98 ? -4.989 5.196 23.939 1.0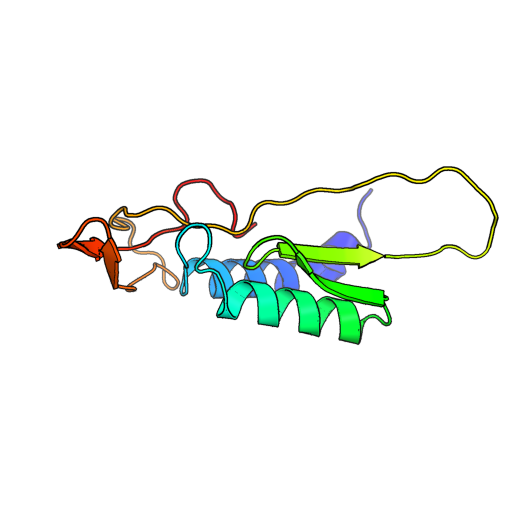0 96.31 98 GLY A C 1
ATOM 747 O O . GLY A 1 98 ? -5.381 4.754 25.014 1.00 96.31 98 GLY A O 1
ATOM 748 N N . LYS A 1 99 ? -5.703 5.059 22.814 1.00 97.12 99 LYS A N 1
ATOM 749 C CA . LYS A 1 99 ? -7.020 4.419 22.747 1.00 97.12 99 LYS A CA 1
ATOM 750 C C . LYS A 1 99 ? -7.055 3.293 21.713 1.00 97.12 99 LYS A C 1
ATOM 752 O O . LYS A 1 99 ? -6.520 3.438 20.612 1.00 97.12 99 LYS A O 1
ATOM 757 N N . GLU A 1 100 ? -7.738 2.199 22.046 1.00 97.88 100 GLU A N 1
ATOM 758 C CA . GLU A 1 100 ? -8.085 1.167 21.066 1.00 97.88 100 GLU A CA 1
ATOM 759 C C . GLU A 1 100 ? -9.027 1.763 20.008 1.00 97.88 100 GLU A C 1
ATOM 761 O O . GLU A 1 100 ? -10.092 2.294 20.329 1.00 97.88 100 GLU A O 1
ATOM 766 N N . THR A 1 101 ? -8.615 1.700 18.746 1.00 97.88 101 THR A N 1
ATOM 767 C CA . THR A 1 101 ? -9.302 2.327 17.616 1.00 97.88 101 THR A CA 1
ATOM 768 C C . THR A 1 101 ? -9.342 1.370 16.430 1.00 97.88 101 THR A C 1
ATOM 770 O O . THR A 1 101 ? -8.347 0.708 16.129 1.00 97.88 101 THR A O 1
ATOM 773 N N . SER A 1 102 ? -10.492 1.293 15.763 1.00 98.44 102 SER A N 1
ATOM 774 C CA . SER A 1 102 ? -10.641 0.575 14.493 1.00 98.44 102 SER A CA 1
ATOM 775 C C . SER A 1 102 ? -9.836 1.255 13.385 1.00 98.44 102 SER A C 1
ATOM 777 O O . SER A 1 102 ? -9.583 2.459 13.447 1.00 98.44 102 SER A O 1
ATOM 779 N N . VAL A 1 103 ? -9.429 0.490 12.376 1.00 98.56 103 VAL A N 1
ATOM 780 C CA . VAL A 1 103 ? -8.635 0.995 11.250 1.00 98.56 103 VAL A CA 1
ATOM 781 C C . VAL A 1 103 ? -9.332 0.649 9.940 1.00 98.56 103 VAL A C 1
ATOM 783 O O . VAL A 1 103 ? -9.787 -0.481 9.779 1.00 98.56 103 VAL A O 1
ATOM 786 N N . MET A 1 104 ? -9.397 1.596 9.002 1.00 98.44 104 MET A N 1
ATOM 787 C CA . MET A 1 104 ? -10.026 1.417 7.689 1.00 98.44 104 MET A CA 1
ATOM 788 C C . MET A 1 104 ? -9.300 2.236 6.614 1.00 98.44 104 MET A C 1
ATOM 790 O O . MET A 1 104 ? -8.939 3.394 6.847 1.00 98.44 104 MET A O 1
ATOM 794 N N . HIS A 1 105 ? -9.178 1.692 5.399 1.00 98.31 105 HIS A N 1
ATOM 795 C CA . HIS A 1 105 ? -8.886 2.489 4.201 1.00 98.31 105 HIS A CA 1
ATOM 796 C C . HIS A 1 105 ? -10.108 3.322 3.774 1.00 98.31 105 HIS A C 1
ATOM 798 O O . HIS A 1 105 ? -10.826 2.998 2.831 1.00 98.31 105 HIS A O 1
ATOM 804 N N . ALA A 1 106 ? -10.352 4.424 4.484 1.00 96.94 106 ALA A N 1
ATOM 805 C CA . ALA A 1 106 ? -11.484 5.319 4.225 1.00 96.94 106 ALA A CA 1
ATOM 806 C C . ALA A 1 106 ? -11.229 6.356 3.105 1.00 96.94 106 ALA A C 1
ATOM 808 O O . ALA A 1 106 ? -12.162 7.047 2.701 1.00 96.94 106 ALA A O 1
ATOM 809 N N . CYS A 1 107 ? -9.992 6.454 2.595 1.00 97.25 107 CYS A N 1
ATOM 810 C CA . CYS A 1 107 ? -9.583 7.391 1.535 1.00 97.25 107 CYS A CA 1
ATOM 811 C C . CYS A 1 107 ? -9.172 6.717 0.213 1.00 97.25 107 CYS A C 1
ATOM 813 O O . CYS A 1 107 ? -8.763 7.411 -0.712 1.00 97.25 107 CYS A O 1
ATOM 815 N N . GLY A 1 108 ? -9.270 5.387 0.105 1.00 95.88 108 GLY A N 1
ATOM 816 C CA . GLY A 1 108 ? -8.968 4.666 -1.138 1.00 95.88 108 GLY A CA 1
ATOM 817 C C . GLY A 1 108 ? -7.481 4.407 -1.416 1.00 95.88 108 GLY A C 1
ATOM 818 O O . GLY A 1 108 ? -7.131 4.130 -2.555 1.00 95.88 108 GLY A O 1
ATOM 819 N N . HIS A 1 109 ? -6.605 4.499 -0.408 1.00 98.19 109 HIS A N 1
ATOM 820 C CA . HIS A 1 109 ? -5.159 4.219 -0.538 1.00 98.19 109 HIS A CA 1
ATOM 821 C C . HIS A 1 109 ? -4.838 2.719 -0.740 1.00 98.19 109 HIS A C 1
ATOM 823 O O . HIS A 1 109 ? -3.687 2.316 -0.842 1.00 98.19 109 HIS A O 1
ATOM 829 N N . ASP A 1 110 ? -5.863 1.875 -0.777 1.00 95.56 110 ASP A N 1
ATOM 830 C CA . ASP A 1 110 ? -5.804 0.456 -1.111 1.00 95.56 110 ASP A CA 1
ATOM 831 C C . ASP A 1 110 ? -5.910 0.172 -2.624 1.00 95.56 110 ASP A C 1
ATOM 833 O O . ASP A 1 110 ? -5.777 -0.987 -3.018 1.00 95.56 110 ASP A O 1
ATOM 837 N N . ALA A 1 111 ? -6.184 1.186 -3.460 1.00 78.00 111 ALA A N 1
ATOM 838 C CA . ALA A 1 111 ? -6.516 1.049 -4.886 1.00 78.00 111 ALA A CA 1
ATOM 839 C C . ALA A 1 111 ? -5.419 1.529 -5.853 1.00 78.00 111 ALA A C 1
ATOM 841 O O . ALA A 1 111 ? -4.730 2.530 -5.554 1.00 78.00 111 ALA A O 1
#

Radius of gyration: 16.1 Å; chains: 1; bounding box: 40×22×49 Å

Sequence (111 aa):
MAKNADKVEQKVIAWRHDIHQNPELGNREVRTAELIAKHLQSLGIEVKTKVGVTGVVGILKGDKAGPVIALRADMDALPVEEKNGLPFASKVKTMYNGKETSVMHACGHDA